Protein 5E4G (pdb70)

Nearest PDB structures (foldseek):
  6mac-assembly1_A-2  TM=9.437E-01  e=1.194E-18  Homo sapiens
  3hh2-assembly1_B  TM=9.471E-01  e=4.027E-17  Mus musculus
  5f3h-assembly2_K  TM=7.930E-01  e=1.287E-15  Homo sapiens
  5f3h-assembly1_I  TM=7.979E-01  e=3.598E-15  Homo sapiens
  5ntu-assembly1_A  TM=8.046E-01  e=1.062E-14  Homo sapiens

Organism: Homo sapiens (NCBI:txid9606)

InterPro domains:
  IPR001111 TGF-beta, propeptide [PF00688] (61-285)
  IPR001839 Transforming growth factor-beta, C-terminal [PF00019] (312-406)
  IPR001839 Transforming growth factor-beta, C-terminal [PS51362] (295-407)
  IPR001839 Transforming growth factor-beta, C-terminal [SM00204] (313-407)
  IPR015615 Transforming growth factor-beta-like [PTHR11848] (11-407)
  IPR015616 Growth/differentiation factor 8, C-terminal domain [cd19388] (301-407)
  IPR017948 Transforming growth factor beta, conserved site [PS00250] (330-345)
  IPR029034 Cystine-knot cytokine [G3DSA:2.10.90.10] (300-407)
  IPR029034 Cystine-knot cytokine [SSF57501] (303-406)

Solvent-accessible surface area: 7400 Å² total; per-residue (Å²): 183,17,48,100,14,86,101,175,40,119,47,64,103,0,0,46,23,58,90,74,30,38,8,94,83,111,49,105,116,122,2,52,43,40,75,108,30,112,9,11,77,25,52,31,103,15,108,136,101,34,49,38,112,116,97,111,5,50,108,53,37,141,80,114,59,242,88,53,113,39,20,84,21,62,56,28,102,91,33,54,27,79,14,60,49,95,44,125,141,186,97,95,57,142,16,129,51,98,46,42,19,14,59,85,1,1,1,62

CATH classification: 2.10.90.10

GO terms:
  GO:0032991 protein-containing complex (C, IDA)
  GO:0060391 positive regulation of SMAD protein signal transduction (P, IMP)
  GO:0005515 protein binding (F, IPI)
  GO:0032924 activin receptor signaling pathway (P, IMP)
  GO:0001501 skeletal system development (P, TAS)
  GO:0007399 nervous system development (P, TAS)
  GO:0007498 mesoderm development (P, TAS)

Radius of gyration: 17.82 Å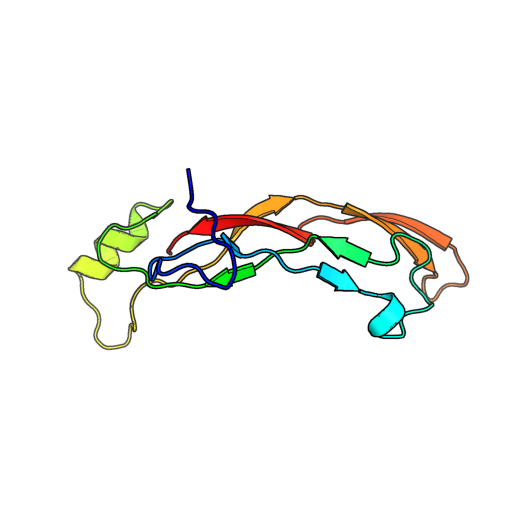; Cα contacts (8 Å, |Δi|>4): 234; chains: 1; bounding box: 37×31×51 Å

Sequence (108 aa):
LGLDDCDEHSSSESRCCCRYPLTVDFEAFGWDWIIAPKRYKANYCSGQCEYMFMQKYPHTHLVQQANPRGSAGPCCCTTPTKMSPINMLYFNDKKQQIIYGKIPGMVVDRCGCS

Foldseek 3Di:
DAAADEPVDPAQAKHKYWDKDACVVVVPPQWPPDRMDIAIFIHHDADAPWFDPDPVQNVVVVVPDPPDPGWGKGAPDWAWDWTWGHDPPRDIDIDTGTRRHGDHIGID

Structure (mmCIF, N/CA/C/O backbone):
data_5E4G
#
_entry.id   5E4G
#
_cell.length_a   32.270
_cell.length_b   32.270
_cell.length_c   210.602
_cell.angle_alpha   90.000
_cell.angle_beta   90.000
_cell.angle_gamma   90.000
#
_symmetry.space_group_name_H-M   'P 41 21 2'
#
loop_
_entity.id
_entity.type
_entity.pdbx_description
1 polymer 'Growth/differentiation factor 11'
2 non-polymer 'TETRAETHYLENE GLYCOL'
3 water water
#
loop_
_atom_site.group_PDB
_atom_site.id
_atom_site.type_symbol
_atom_site.label_atom_id
_atom_site.label_alt_id
_atom_site.label_comp_id
_atom_site.label_asym_id
_atom_site.label_entity_id
_atom_site.label_seq_id
_atom_site.pdbx_PDB_ins_code
_atom_site.Cartn_x
_atom_site.Cartn_y
_atom_site.Cartn_z
_atom_site.occupancy
_atom_site.B_iso_or_equiv
_atom_site.auth_seq_id
_atom_site.auth_comp_id
_atom_site.auth_asym_id
_atom_site.auth_atom_id
_atom_site.pdbx_PDB_model_num
ATOM 1 N N . LEU A 1 2 ? -1.826 16.514 -6.030 1.00 46.75 2 LEU A N 1
ATOM 2 C CA . LEU A 1 2 ? -2.967 16.928 -5.221 1.00 51.18 2 LEU A CA 1
ATOM 3 C C . LEU A 1 2 ? -3.893 15.745 -4.925 1.00 54.53 2 LEU A C 1
ATOM 4 O O . LEU A 1 2 ? -4.602 15.264 -5.811 1.00 64.53 2 LEU A O 1
ATOM 9 N N . GLY A 1 3 ? -3.890 15.289 -3.676 1.00 40.71 3 GLY A N 1
ATOM 10 C CA . GLY A 1 3 ? -4.636 14.100 -3.296 1.00 27.61 3 GLY A CA 1
ATOM 11 C C . GLY A 1 3 ? -6.079 14.364 -2.905 1.00 27.46 3 GLY A C 1
ATOM 12 O O . GLY A 1 3 ? -6.551 15.504 -2.937 1.00 30.95 3 GLY A O 1
ATOM 13 N N . LEU A 1 4 ? -6.788 13.303 -2.543 1.00 19.32 4 LEU A N 1
ATOM 14 C CA . LEU A 1 4 ? -8.171 13.424 -2.079 1.00 19.05 4 LEU A CA 1
ATOM 15 C C . LEU A 1 4 ? -8.251 13.383 -0.554 1.00 22.53 4 LEU A C 1
ATOM 16 O O . LEU A 1 4 ? -7.481 12.672 0.099 1.00 18.99 4 LEU A O 1
ATOM 21 N N A ASP A 1 5 ? -9.170 14.168 0.007 0.52 21.53 5 ASP A N 1
ATOM 22 N N B ASP A 1 5 ? -9.186 14.146 0.000 0.48 21.18 5 ASP A N 1
ATOM 23 C CA A ASP A 1 5 ? -9.475 14.143 1.440 0.52 21.59 5 ASP A CA 1
ATOM 24 C CA B ASP A 1 5 ? -9.480 14.092 1.426 0.48 21.80 5 ASP A CA 1
ATOM 25 C C A ASP A 1 5 ? -10.920 13.689 1.624 0.52 22.47 5 ASP A C 1
ATOM 26 C C B ASP A 1 5 ? -10.923 13.675 1.617 0.48 22.53 5 ASP A C 1
ATOM 27 O O A ASP A 1 5 ? -11.813 14.138 0.902 0.52 22.81 5 ASP A O 1
ATOM 28 O O B ASP A 1 5 ? -11.816 14.135 0.901 0.48 22.92 5 ASP A O 1
ATOM 37 N N . CYS A 1 6 ? -11.144 12.791 2.579 1.00 20.55 6 CYS A N 1
ATOM 38 C CA . CYS A 1 6 ? -12.461 12.210 2.805 1.00 22.09 6 CYS A CA 1
ATOM 39 C C . CYS A 1 6 ? -12.836 12.186 4.284 1.00 23.81 6 CYS A C 1
ATOM 40 O O . CYS A 1 6 ? -11.974 11.965 5.135 1.00 24.17 6 CYS A O 1
ATOM 43 N N . ASP A 1 7 ? -14.121 12.377 4.587 1.00 23.85 7 ASP A N 1
ATOM 44 C CA . ASP A 1 7 ? -14.635 12.080 5.927 1.00 24.28 7 ASP A CA 1
ATOM 45 C C . ASP A 1 7 ? -15.030 10.606 5.975 1.00 26.09 7 ASP A C 1
ATOM 46 O O . ASP A 1 7 ? -15.141 9.963 4.932 1.00 24.56 7 ASP A O 1
ATOM 51 N N . GLU A 1 8 ? -15.252 10.068 7.169 1.00 30.82 8 GLU A N 1
ATOM 52 C CA . GLU A 1 8 ? -15.559 8.642 7.298 1.00 32.26 8 GLU A CA 1
ATOM 53 C C . GLU A 1 8 ? -16.810 8.187 6.534 1.00 29.14 8 GLU A C 1
ATOM 54 O O . GLU A 1 8 ? -16.875 7.051 6.070 1.00 35.32 8 GLU A O 1
ATOM 6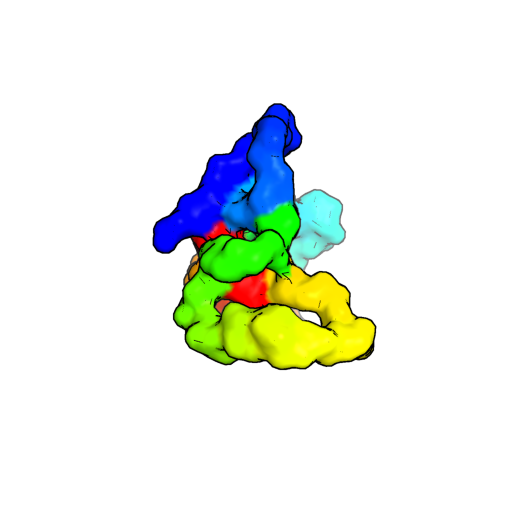0 N N . HIS A 1 9 ? -17.793 9.072 6.389 1.00 23.47 9 HIS A N 1
ATOM 61 C CA . HIS A 1 9 ? -19.044 8.712 5.715 1.00 23.55 9 HIS A CA 1
ATOM 62 C C . HIS A 1 9 ? -18.951 8.867 4.201 1.00 22.59 9 HIS A C 1
ATOM 63 O O . HIS A 1 9 ? -19.940 8.667 3.494 1.00 25.21 9 HIS A O 1
ATOM 70 N N . SER A 1 10 ? -17.769 9.228 3.713 1.00 21.26 10 SER A N 1
ATOM 71 C CA . SER A 1 10 ? -17.574 9.459 2.283 1.00 22.88 10 SER A CA 1
ATOM 72 C C . SER A 1 10 ? -17.901 8.227 1.440 1.00 22.46 10 SER A C 1
ATOM 73 O O . SER A 1 10 ? -17.655 7.089 1.853 1.00 21.73 10 SER A O 1
ATOM 76 N N A SER A 1 11 ? -18.480 8.468 0.264 0.52 21.28 11 SER A N 1
ATOM 77 N N B SER A 1 11 ? -18.463 8.455 0.260 0.48 22.22 11 SER A N 1
ATOM 78 C CA A SER A 1 11 ? -18.731 7.408 -0.715 0.52 19.63 11 SER A CA 1
ATOM 79 C CA B SER A 1 11 ? -18.701 7.363 -0.676 0.48 19.61 11 SER A CA 1
ATOM 80 C C A SER A 1 11 ? -17.536 7.226 -1.641 0.52 19.11 11 SER A C 1
ATOM 81 C C B SER A 1 11 ? -17.541 7.235 -1.651 0.48 19.21 11 SER A C 1
ATOM 82 O O A SER A 1 11 ? -17.583 6.427 -2.570 0.52 21.07 11 SER A O 1
ATOM 83 O O B SER A 1 11 ? -17.615 6.484 -2.618 0.48 20.34 11 SER A O 1
ATOM 88 N N . GLU A 1 12 ? -16.469 7.973 -1.393 1.00 20.31 12 GLU A N 1
ATOM 89 C CA . GLU A 1 12 ? -15.265 7.885 -2.226 1.00 19.02 12 GLU A CA 1
ATOM 90 C C . GLU A 1 12 ? -14.525 6.572 -2.010 1.00 19.78 12 GLU A C 1
ATOM 91 O O . GLU A 1 12 ? -14.029 6.309 -0.921 1.00 19.62 12 GLU A O 1
ATOM 97 N N . SER A 1 13 ? -14.435 5.744 -3.048 1.00 20.26 13 SER A N 1
ATOM 98 C CA . SER A 1 13 ? -13.727 4.466 -2.909 1.00 20.76 13 SER A CA 1
ATOM 99 C C . SER A 1 13 ? -12.240 4.538 -3.225 1.00 20.98 13 SER A C 1
ATOM 100 O O . SER A 1 13 ? -11.488 3.634 -2.863 1.00 20.84 13 SER A O 1
ATOM 103 N N . ARG A 1 14 ? -11.819 5.593 -3.912 1.00 22.00 14 ARG A N 1
ATOM 104 C CA . ARG A 1 14 ? -10.438 5.687 -4.355 1.00 19.46 14 ARG A CA 1
ATOM 105 C C . ARG A 1 14 ? -9.546 6.147 -3.213 1.00 19.45 14 ARG A C 1
ATOM 106 O O . ARG A 1 14 ? -10.032 6.695 -2.235 1.00 20.52 14 ARG A O 1
ATOM 114 N N . CYS A 1 15 ? -8.247 5.920 -3.369 1.00 16.58 15 CYS A N 1
ATOM 115 C CA . CYS A 1 15 ? -7.230 6.258 -2.364 1.00 16.20 15 CYS A CA 1
ATOM 116 C C . CYS A 1 15 ? -7.429 7.671 -1.857 1.00 18.40 15 CYS A C 1
ATOM 117 O O . CYS A 1 15 ? -7.396 8.629 -2.643 1.00 19.63 15 CYS A O 1
ATOM 120 N N A CYS A 1 16 ? -7.563 7.802 -0.540 0.73 15.90 16 CYS A N 1
ATOM 121 N N B CYS A 1 16 ? -7.690 7.818 -0.564 0.27 18.51 16 CYS A N 1
ATOM 122 C CA A CYS A 1 16 ? -7.976 9.053 0.067 0.73 17.05 16 CYS A CA 1
ATOM 123 C CA B CYS A 1 16 ? -7.857 9.152 -0.003 0.27 18.52 16 CYS A CA 1
ATOM 124 C C A CYS A 1 16 ? -7.396 9.194 1.476 0.73 18.48 16 CYS A C 1
ATOM 125 C C B CYS A 1 16 ? -7.502 9.221 1.478 0.27 18.53 16 CYS A C 1
ATOM 126 O O A CYS A 1 16 ? -7.105 8.194 2.135 0.73 16.85 16 CYS A O 1
ATOM 127 O O B CYS A 1 16 ? -7.462 8.208 2.178 0.27 17.48 16 CYS A O 1
ATOM 132 N N . ARG A 1 17 ? -7.226 10.433 1.936 1.00 18.24 17 ARG A N 1
ATOM 133 C CA . ARG A 1 17 ? -6.792 10.659 3.305 1.00 18.98 17 ARG A CA 1
ATOM 134 C C . ARG A 1 17 ? -7.977 10.877 4.221 1.00 17.74 17 ARG A C 1
ATOM 135 O O . ARG A 1 17 ? -8.814 11.725 3.943 1.00 18.71 17 ARG A O 1
ATOM 143 N N . TYR A 1 18 ? -8.040 10.100 5.298 1.00 16.91 18 TYR A N 1
ATOM 144 C CA . TYR A 1 18 ? -9.089 10.212 6.309 1.00 16.66 18 TYR A CA 1
ATOM 145 C C . TYR A 1 18 ? -8.514 10.801 7.598 1.00 18.50 18 TYR A C 1
ATOM 146 O O . TYR A 1 18 ? -7.331 10.612 7.891 1.00 19.61 18 TYR A O 1
ATOM 155 N N . PRO A 1 19 ? -9.347 11.527 8.365 1.00 18.29 19 PRO A N 1
ATOM 156 C CA . PRO A 1 19 ? -8.883 12.088 9.639 1.00 19.81 19 PRO A CA 1
ATOM 157 C C . PRO A 1 19 ? -8.738 11.006 10.696 1.00 22.41 19 PRO A C 1
ATOM 158 O O . PRO A 1 19 ? -9.465 10.011 10.682 1.00 20.35 19 PRO A O 1
ATOM 162 N N . LEU A 1 20 ? -7.773 11.186 11.590 1.00 20.48 20 LEU A N 1
ATOM 163 C CA . LEU A 1 20 ? -7.634 10.291 12.732 1.00 18.89 20 LEU A CA 1
ATOM 164 C C . LEU A 1 20 ? -6.782 10.941 13.801 1.00 20.79 20 LEU A C 1
ATOM 165 O O . LEU A 1 20 ? -5.722 11.488 13.511 1.00 21.65 20 LEU A O 1
ATOM 170 N N . THR A 1 21 ? -7.245 10.889 15.037 1.00 18.98 21 THR A N 1
ATOM 171 C CA . THR A 1 21 ? -6.455 11.422 16.131 1.00 19.27 21 THR A CA 1
ATOM 172 C C . THR A 1 21 ? -5.752 10.293 16.868 1.00 24.75 21 THR A C 1
ATOM 173 O O . THR A 1 21 ? -6.383 9.303 17.238 1.00 27.57 21 THR A O 1
ATOM 177 N N . VAL A 1 22 ? -4.444 10.431 17.056 1.00 19.80 22 VAL A N 1
ATOM 178 C CA . VAL A 1 22 ? -3.685 9.534 17.923 1.00 16.80 22 VAL A CA 1
ATOM 179 C C . VAL A 1 22 ? -3.633 10.156 19.314 1.00 21.90 22 VAL A C 1
ATOM 180 O O . VAL A 1 22 ? -3.148 11.277 19.483 1.00 19.29 22 VAL A O 1
ATOM 184 N N . ASP A 1 23 ? -4.145 9.432 20.301 1.00 19.73 23 ASP A N 1
ATOM 185 C CA . ASP A 1 23 ? -4.303 9.953 21.660 1.00 18.32 23 ASP A CA 1
ATOM 186 C C . ASP A 1 23 ? -3.332 9.237 22.590 1.00 20.21 23 ASP A C 1
ATOM 187 O O . ASP A 1 23 ? -3.603 8.122 23.049 1.00 20.93 23 ASP A O 1
ATOM 192 N N . PHE A 1 24 ? -2.189 9.868 22.849 1.00 18.89 24 PHE A N 1
ATOM 193 C CA . PHE A 1 24 ? -1.175 9.256 23.717 1.00 16.89 24 PHE A CA 1
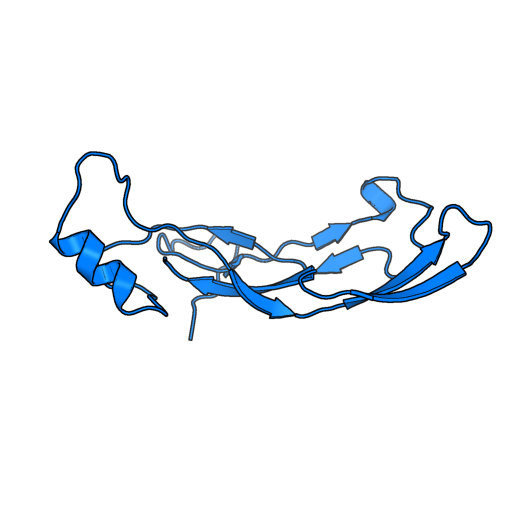ATOM 194 C C . PHE A 1 24 ? -1.674 9.026 25.139 1.00 20.30 24 PHE A C 1
ATOM 195 O O . PHE A 1 24 ? -1.241 8.093 25.835 1.00 22.01 24 PHE A O 1
ATOM 203 N N . GLU A 1 25 ? -2.574 9.888 25.591 1.00 21.63 25 GLU A N 1
ATOM 204 C CA . GLU A 1 25 ? -3.152 9.733 26.912 1.00 22.97 25 GLU A CA 1
ATOM 205 C C . GLU A 1 2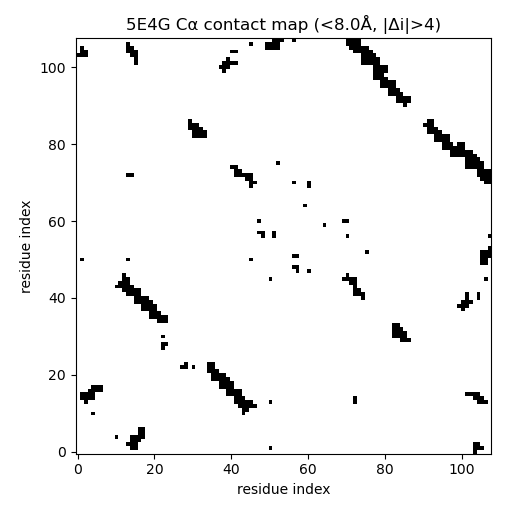5 ? -4.009 8.472 26.969 1.00 26.26 25 GLU A C 1
ATOM 206 O O . GLU A 1 25 ? -3.959 7.726 27.944 1.00 27.23 25 GLU A O 1
ATOM 212 N N . ALA A 1 26 ? -4.791 8.234 25.916 1.00 21.05 26 ALA A N 1
ATOM 213 C CA . ALA A 1 26 ? -5.606 7.025 25.832 1.00 22.93 26 ALA A CA 1
ATOM 214 C C . ALA A 1 26 ? -4.737 5.757 25.797 1.00 24.94 26 ALA A C 1
ATOM 215 O O . ALA A 1 26 ? -5.130 4.710 26.323 1.00 24.28 26 ALA A O 1
ATOM 217 N N . PHE A 1 27 ? -3.569 5.850 25.162 1.00 21.34 27 PHE A N 1
ATOM 218 C CA . PHE A 1 27 ? -2.622 4.739 25.120 1.00 21.55 27 PHE A CA 1
ATOM 219 C C . PHE A 1 27 ? -2.006 4.479 26.497 1.00 21.36 27 PHE A C 1
ATOM 220 O O . PHE A 1 27 ? -1.391 3.437 26.715 1.00 23.61 27 PHE A O 1
ATOM 228 N N . GLY A 1 28 ? -2.126 5.443 27.407 1.00 22.35 28 GLY A N 1
ATOM 229 C CA . GLY A 1 28 ? -1.478 5.344 28.709 1.00 23.77 28 GLY A CA 1
ATOM 230 C C . GLY A 1 28 ? -0.016 5.769 28.724 1.00 22.49 28 GLY A C 1
ATOM 231 O O . GLY A 1 28 ? 0.701 5.504 29.690 1.00 22.81 28 GLY A O 1
ATOM 232 N N . TRP A 1 29 ? 0.420 6.463 27.682 1.00 20.75 29 TRP A N 1
ATOM 233 C CA . TRP A 1 29 ? 1.833 6.813 27.541 1.00 18.22 29 TRP A CA 1
ATOM 234 C C . TRP A 1 29 ? 2.214 8.080 28.310 1.00 21.72 29 TRP A C 1
ATOM 235 O O . TRP A 1 29 ? 2.426 9.138 27.721 1.00 21.25 29 TRP A O 1
ATOM 246 N N . ASP A 1 30 ? 2.317 7.953 29.630 1.00 21.21 30 ASP A N 1
ATOM 247 C CA . ASP A 1 30 ? 2.655 9.066 30.506 1.00 24.85 30 ASP A CA 1
ATOM 248 C C . ASP A 1 30 ? 4.075 9.582 30.294 1.00 25.82 30 ASP A C 1
ATOM 249 O O . ASP A 1 30 ? 4.436 10.647 30.801 1.00 24.29 30 ASP A O 1
ATOM 254 N N . TRP A 1 31 ? 4.888 8.827 29.560 1.00 19.39 31 TRP A N 1
ATOM 255 C CA . TRP A 1 31 ? 6.235 9.287 29.237 1.00 22.20 31 TRP A CA 1
ATOM 256 C C . TRP A 1 31 ? 6.212 10.438 28.231 1.00 22.56 31 TRP A C 1
ATOM 257 O O . TRP A 1 31 ? 7.209 11.147 28.061 1.00 22.71 31 TRP A O 1
ATOM 268 N N . ILE A 1 32 ? 5.081 10.631 27.562 1.00 19.67 32 ILE A N 1
ATOM 269 C CA . ILE A 1 32 ? 4.938 11.777 26.674 1.00 19.14 32 ILE A CA 1
ATOM 270 C C . ILE A 1 32 ? 4.261 12.915 27.423 1.00 23.05 32 ILE A C 1
ATOM 271 O O . ILE A 1 32 ? 3.134 12.782 27.931 1.00 23.45 32 ILE A O 1
ATOM 276 N N . ILE A 1 33 ? 4.966 14.033 27.510 1.00 19.58 33 ILE A N 1
ATOM 277 C CA . ILE A 1 33 ? 4.453 15.202 28.216 1.00 19.42 33 ILE A CA 1
ATOM 278 C C . ILE A 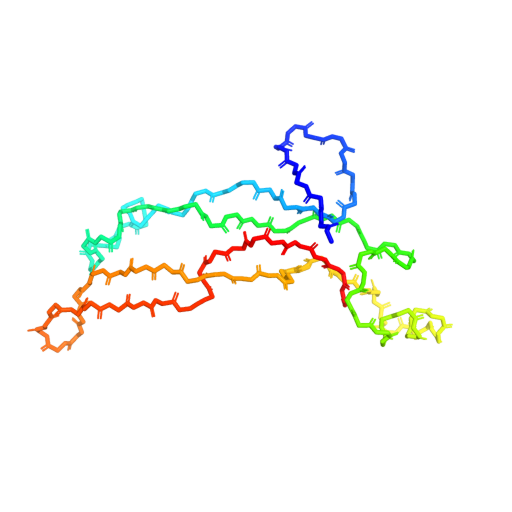1 33 ? 3.538 16.031 27.314 1.00 20.45 33 ILE A C 1
ATOM 279 O O . ILE A 1 33 ? 2.453 16.448 27.731 1.00 21.58 33 ILE A O 1
ATOM 284 N N . ALA A 1 34 ? 3.960 16.252 26.067 1.00 17.83 34 ALA A N 1
ATOM 285 C CA . 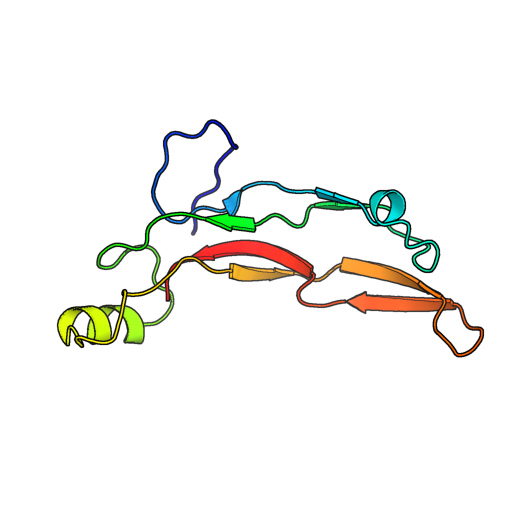ALA A 1 34 ? 3.186 17.040 25.115 1.00 18.91 34 ALA A CA 1
ATOM 286 C C . ALA A 1 34 ? 3.592 16.657 23.709 1.00 19.42 34 ALA A C 1
ATOM 287 O O . ALA A 1 34 ? 4.758 16.339 23.476 1.00 21.82 34 ALA A O 1
ATOM 289 N N . PRO A 1 35 ? 2.632 16.644 22.764 1.00 22.24 35 PRO A N 1
ATOM 290 C CA . PRO A 1 35 ? 1.202 16.877 22.996 1.00 23.75 35 PRO A CA 1
ATOM 291 C C . PRO A 1 35 ? 0.573 15.621 23.583 1.00 21.05 35 PRO A C 1
ATOM 292 O O . PRO A 1 35 ? 1.202 14.569 23.529 1.00 22.05 35 PRO A O 1
ATOM 296 N N . LYS A 1 36 ? -0.632 15.725 24.133 1.00 20.89 36 LYS A N 1
ATOM 297 C CA . LYS A 1 36 ? -1.315 14.547 24.648 1.00 22.90 36 LYS A CA 1
ATOM 298 C C . LYS A 1 36 ? -1.992 13.787 23.509 1.00 19.45 36 LYS A C 1
ATOM 299 O O . LYS A 1 36 ? -2.247 12.581 23.602 1.00 17.61 36 LYS A O 1
ATOM 305 N N . ARG A 1 37 ? -2.284 14.493 22.422 1.00 18.54 37 ARG A N 1
ATOM 306 C CA . ARG A 1 37 ? -2.909 13.872 21.267 1.00 18.20 37 ARG A CA 1
ATOM 307 C C . ARG A 1 37 ? -2.601 14.731 20.050 1.00 17.57 37 ARG A C 1
ATOM 308 O O . ARG A 1 37 ? -2.242 15.898 20.184 1.00 20.85 37 ARG A O 1
ATOM 316 N N . TYR A 1 38 ? -2.714 14.147 18.864 1.00 17.49 38 TYR A N 1
ATOM 317 C CA . TYR A 1 38 ? -2.473 14.925 17.662 1.00 16.67 38 TYR A CA 1
ATOM 318 C C . TYR A 1 38 ? -3.197 14.320 16.470 1.00 18.03 38 TYR A C 1
ATOM 319 O O . TYR A 1 38 ? -3.603 13.159 16.501 1.00 19.50 38 TYR A O 1
ATOM 328 N N . LYS A 1 39 ? -3.396 15.133 15.442 1.00 18.86 39 LYS A N 1
ATOM 329 C CA . LYS A 1 39 ? -4.092 14.694 14.240 1.00 18.27 39 LYS A CA 1
ATOM 330 C C . LYS A 1 39 ? -3.104 14.022 13.291 1.00 19.97 39 LYS A C 1
ATOM 331 O O . LYS A 1 39 ? -2.242 14.683 12.692 1.00 19.61 39 LYS A O 1
ATOM 337 N N . ALA A 1 40 ? -3.226 12.702 13.181 1.00 17.42 40 ALA A N 1
ATOM 338 C CA . ALA A 1 40 ? -2.261 11.872 12.453 1.00 18.06 40 ALA A CA 1
ATOM 339 C C . ALA A 1 40 ? -2.748 11.522 11.062 1.00 21.18 40 ALA A C 1
ATOM 340 O O . ALA A 1 40 ? -1.950 11.498 10.114 1.00 17.35 40 ALA A O 1
ATOM 342 N N . ASN A 1 41 ? -4.045 11.221 10.961 1.00 20.55 41 ASN A N 1
ATOM 343 C CA . ASN A 1 41 ? -4.701 10.844 9.698 1.00 22.39 41 ASN A CA 1
ATOM 344 C C . ASN A 1 41 ? -4.289 9.464 9.211 1.00 17.45 41 ASN A C 1
ATOM 345 O O . ASN A 1 41 ? -3.377 8.839 9.762 1.00 18.68 41 ASN A O 1
ATOM 350 N N . TYR A 1 42 ? -4.972 8.965 8.186 1.00 16.61 42 TYR A N 1
ATOM 351 C CA . TYR A 1 42 ? -4.540 7.718 7.561 1.00 18.02 42 TYR A CA 1
ATOM 352 C C . TYR A 1 42 ? -4.983 7.660 6.111 1.00 18.45 42 TYR A C 1
ATOM 353 O O . TYR A 1 42 ? -5.785 8.482 5.665 1.00 21.57 42 TYR A O 1
ATOM 362 N N . CYS A 1 43 ? -4.454 6.688 5.383 1.00 18.19 43 CYS A N 1
ATOM 363 C CA . CYS A 1 43 ? -4.813 6.507 3.977 1.00 17.21 43 CYS A CA 1
ATOM 364 C C . CYS A 1 43 ? -5.602 5.233 3.768 1.00 20.97 43 CYS A C 1
ATOM 365 O O . CYS A 1 43 ? -5.299 4.201 4.362 1.00 21.34 43 CYS A O 1
ATOM 368 N N . SER A 1 44 ? -6.589 5.293 2.876 1.00 16.26 44 SER A N 1
ATOM 369 C CA . SER A 1 44 ? -7.373 4.121 2.541 1.00 16.34 44 SER A CA 1
ATOM 370 C C . SER A 1 44 ? -8.094 4.346 1.227 1.00 20.33 44 SER A C 1
ATOM 371 O O . SER A 1 44 ? -8.579 5.447 0.971 1.00 18.46 44 SER A O 1
ATOM 374 N N . GLY A 1 45 ? -8.149 3.310 0.395 1.00 21.89 45 GLY A N 1
ATOM 375 C CA . GLY A 1 45 ? -8.903 3.386 -0.851 1.00 21.61 45 GLY A CA 1
ATOM 376 C C . GLY A 1 45 ? -8.233 2.667 -2.003 1.00 21.23 45 GLY A C 1
ATOM 377 O O . GLY A 1 45 ? -7.075 2.278 -1.913 1.00 22.17 45 GLY A O 1
ATOM 378 N N . GLN A 1 46 ? -8.977 2.484 -3.086 1.00 22.76 46 GLN A N 1
ATOM 379 C CA . GLN A 1 46 ? -8.485 1.711 -4.222 1.00 23.02 46 GLN A CA 1
ATOM 380 C C . GLN A 1 46 ? -7.473 2.470 -5.065 1.00 26.74 46 GLN A C 1
ATOM 381 O O . GLN A 1 46 ? -7.484 3.702 -5.137 1.00 22.66 46 GLN A O 1
ATOM 387 N N . CYS A 1 47 ? -6.600 1.708 -5.719 1.00 21.51 47 CYS A N 1
ATOM 388 C CA . CYS A 1 47 ? -5.551 2.271 -6.553 1.00 23.31 47 CYS A CA 1
ATOM 389 C C . CYS A 1 47 ? -5.632 1.647 -7.928 1.00 26.26 47 CYS A C 1
ATOM 390 O O . CYS A 1 47 ? -4.858 0.754 -8.261 1.00 29.42 47 CYS A O 1
ATOM 393 N N . GLU A 1 48 ? -6.588 2.110 -8.718 1.00 23.77 48 GLU A N 1
ATOM 394 C CA . GLU A 1 48 ? -6.799 1.551 -10.045 1.00 26.73 48 GLU A CA 1
ATOM 395 C C . GLU A 1 48 ? -5.775 2.112 -11.020 1.00 27.52 48 GLU A C 1
ATOM 396 O O . GLU A 1 48 ? -4.877 2.857 -10.628 1.00 30.09 48 GLU A O 1
ATOM 402 N N . TYR A 1 49 ? -5.907 1.736 -12.283 1.00 29.03 49 TYR A N 1
ATOM 403 C CA . TYR A 1 49 ? -4.944 2.146 -13.296 1.00 30.60 49 TYR A CA 1
ATOM 404 C C . TYR A 1 49 ? -4.738 3.660 -13.358 1.00 31.66 49 TYR A C 1
ATOM 405 O O . TYR A 1 49 ? -5.698 4.435 -13.463 1.00 27.47 49 TYR A O 1
ATOM 414 N N . MET A 1 50 ? -3.469 4.049 -13.275 1.00 26.03 50 MET A N 1
ATOM 415 C CA . MET A 1 50 ? -3.010 5.433 -13.409 1.00 26.03 50 MET A CA 1
ATOM 416 C C . MET A 1 50 ? -3.372 6.389 -12.269 1.00 27.76 50 MET A C 1
ATOM 417 O O . MET A 1 50 ? -2.931 7.536 -12.279 1.00 29.40 50 MET A O 1
ATOM 422 N N . PHE A 1 51 ? -4.139 5.937 -11.279 1.00 22.24 51 PHE A N 1
ATOM 423 C CA . PHE A 1 51 ? -4.673 6.876 -10.286 1.00 20.83 51 PHE A CA 1
ATOM 424 C C . PHE A 1 51 ? -3.660 7.329 -9.230 1.00 20.50 51 PHE A C 1
ATOM 425 O O . PHE A 1 51 ? -3.065 6.505 -8.546 1.00 19.57 51 PHE A O 1
ATOM 433 N N . MET A 1 52 ? -3.487 8.646 -9.106 1.00 20.60 52 MET A N 1
ATOM 434 C CA . MET A 1 52 ? -2.721 9.252 -8.021 1.00 21.59 52 MET A CA 1
ATOM 435 C C . MET A 1 52 ? -1.327 8.627 -7.853 1.00 21.45 52 MET A C 1
ATOM 436 O O . MET A 1 52 ? -0.964 8.172 -6.763 1.00 21.24 52 MET A O 1
ATOM 441 N N . GLN A 1 53 ? -0.560 8.599 -8.937 1.00 18.76 53 GLN A N 1
ATOM 442 C CA . GLN A 1 53 ? 0.768 7.968 -8.927 1.00 15.96 53 GLN A CA 1
ATOM 443 C C . GLN A 1 53 ? 1.902 8.980 -9.075 1.00 20.45 53 GLN A C 1
ATOM 444 O O . GLN A 1 53 ? 2.065 9.617 -10.123 1.00 23.69 53 GLN A O 1
ATOM 450 N N . LYS A 1 54 ? 2.663 9.132 -7.995 1.00 18.11 54 LYS A N 1
ATOM 451 C CA . LYS A 1 54 ? 3.837 9.998 -7.945 1.00 20.83 54 LYS A CA 1
ATOM 452 C C . LYS A 1 54 ? 4.965 9.532 -8.874 1.00 22.32 54 LYS A C 1
ATOM 453 O O . LYS A 1 54 ? 5.613 10.347 -9.529 1.00 25.51 54 LYS A O 1
ATOM 459 N N . TYR A 1 55 ? 5.199 8.220 -8.929 1.00 19.06 55 TYR A N 1
ATOM 460 C CA . TYR A 1 55 ? 6.318 7.661 -9.685 1.00 18.91 55 TYR A CA 1
ATOM 461 C C . TYR A 1 55 ? 5.874 7.070 -11.016 1.00 19.46 55 TYR A C 1
ATOM 462 O O . TYR A 1 55 ? 4.845 6.403 -11.075 1.00 21.23 55 TYR A O 1
ATOM 471 N N . PRO A 1 56 ? 6.673 7.265 -12.069 1.00 16.66 56 PRO A N 1
ATOM 472 C CA . PRO A 1 56 ? 6.340 6.658 -13.365 1.00 18.79 56 PRO A CA 1
ATOM 473 C C . PRO A 1 56 ? 6.404 5.130 -13.324 1.00 18.10 56 PRO A C 1
ATOM 474 O O . PRO A 1 56 ? 5.707 4.470 -14.088 1.00 21.39 56 PRO A O 1
ATOM 478 N N . HIS A 1 57 ? 7.200 4.589 -12.413 1.00 18.27 57 HIS A N 1
ATOM 479 C CA . HIS A 1 57 ? 7.318 3.144 -12.195 1.00 18.15 57 HIS A CA 1
ATOM 480 C C . HIS A 1 57 ? 5.973 2.433 -12.120 1.00 16.89 57 HIS A C 1
ATOM 481 O O . HIS A 1 57 ? 5.774 1.373 -12.711 1.00 19.02 57 HIS A O 1
ATOM 488 N N . THR A 1 58 ? 5.041 3.028 -11.386 1.00 17.12 58 THR A N 1
ATOM 489 C CA . THR A 1 58 ? 3.842 2.326 -10.990 1.00 18.28 58 THR A CA 1
ATOM 490 C C . THR A 1 58 ? 3.002 1.876 -12.180 1.00 20.26 58 THR A C 1
ATOM 491 O O . THR A 1 58 ? 2.543 0.733 -12.232 1.00 17.72 58 THR A O 1
ATOM 495 N N . HIS A 1 59 ? 2.808 2.765 -13.144 1.00 18.25 59 HIS A N 1
ATOM 496 C CA . HIS A 1 59 ? 1.932 2.413 -14.255 1.00 19.43 59 HIS A CA 1
ATOM 497 C C . HIS A 1 59 ? 2.639 1.489 -15.236 1.00 21.15 59 HIS A C 1
ATOM 498 O O . HIS A 1 59 ? 1.993 0.728 -15.949 1.00 20.73 59 HIS A O 1
ATOM 505 N N . LEU A 1 60 ? 3.969 1.540 -15.254 1.00 19.48 60 LEU A N 1
ATOM 506 C CA . LEU A 1 60 ? 4.735 0.637 -16.114 1.00 21.34 60 LEU A CA 1
ATOM 507 C C . LEU A 1 60 ? 4.608 -0.799 -15.620 1.00 21.91 60 LEU A C 1
ATOM 508 O O . LEU A 1 60 ? 4.457 -1.729 -16.407 1.00 21.74 60 LEU A O 1
ATOM 513 N N . VAL A 1 61 ? 4.652 -0.977 -14.304 1.00 20.65 61 VAL A N 1
ATOM 514 C CA . VAL A 1 61 ? 4.466 -2.305 -13.727 1.00 21.16 61 VAL A CA 1
ATOM 515 C C . VAL A 1 61 ? 3.010 -2.769 -13.896 1.00 19.72 61 VAL A C 1
ATOM 516 O O . VAL A 1 61 ? 2.758 -3.948 -14.147 1.00 25.65 61 VAL A O 1
ATOM 520 N N . GLN A 1 62 ? 2.057 -1.845 -13.783 1.00 21.79 62 GLN A N 1
ATOM 521 C CA . GLN A 1 62 ? 0.650 -2.195 -14.025 1.00 24.14 62 GLN A CA 1
ATOM 522 C C . GLN A 1 62 ? 0.474 -2.761 -15.440 1.00 25.94 62 GLN A C 1
ATOM 523 O O . GLN A 1 62 ? -0.213 -3.763 -15.637 1.00 26.21 62 GLN A O 1
ATOM 529 N N . GLN A 1 63 ? 1.112 -2.138 -16.427 1.00 21.92 63 GLN A N 1
ATOM 530 C CA . GLN A 1 63 ? 0.992 -2.630 -17.801 1.00 25.20 63 GLN A CA 1
ATOM 531 C C . GLN A 1 63 ? 1.772 -3.929 -18.030 1.00 22.81 63 GLN A C 1
ATOM 532 O O . GLN A 1 63 ? 1.322 -4.805 -18.780 1.00 27.48 63 GLN A O 1
ATOM 538 N N . ALA A 1 64 ? 2.930 -4.060 -17.387 1.00 22.34 64 ALA A N 1
ATOM 539 C CA . ALA A 1 64 ? 3.696 -5.307 -17.447 1.00 29.28 64 ALA A CA 1
ATOM 540 C C . ALA A 1 64 ? 2.902 -6.446 -16.804 1.00 31.14 64 ALA A C 1
ATOM 541 O O . ALA A 1 64 ? 3.079 -7.610 -17.161 1.00 39.75 64 ALA A O 1
ATOM 543 N N . ASN A 1 65 ? 2.038 -6.086 -15.855 1.00 28.24 65 ASN A N 1
ATOM 544 C CA . ASN A 1 65 ? 1.018 -6.982 -15.278 1.00 40.09 65 ASN A CA 1
ATOM 545 C C . ASN A 1 65 ? 1.531 -8.304 -14.708 1.00 40.04 65 ASN A C 1
ATOM 546 O O . ASN A 1 65 ? 1.093 -9.373 -15.136 1.00 43.12 65 ASN A O 1
ATOM 551 N N . PRO A 1 66 ? 2.436 -8.239 -13.716 1.00 43.08 66 PRO A N 1
ATOM 552 C CA . PRO A 1 66 ? 2.976 -9.471 -13.131 1.00 40.89 66 PRO A CA 1
ATOM 553 C C . PRO A 1 66 ? 1.934 -10.236 -12.307 1.00 51.57 66 PRO A C 1
ATOM 554 O O . PRO A 1 66 ? 1.075 -9.626 -11.663 1.00 51.51 66 PRO A O 1
ATOM 558 N N . ARG A 1 67 ? 2.021 -11.563 -12.327 1.00 53.09 67 ARG A N 1
ATOM 559 C CA . ARG A 1 67 ? 1.047 -12.406 -11.641 1.00 59.55 67 ARG A CA 1
ATOM 560 C C . ARG A 1 67 ? 1.076 -12.243 -10.122 1.00 61.35 67 ARG A C 1
ATOM 561 O O . ARG A 1 67 ? 0.029 -12.251 -9.472 1.00 65.49 67 ARG A O 1
ATOM 569 N N . GLY A 1 68 ? 2.274 -12.092 -9.562 1.00 59.40 68 GLY A N 1
ATOM 570 C CA . GLY A 1 68 ? 2.443 -12.054 -8.119 1.00 65.21 68 GLY A CA 1
ATOM 571 C C . GLY A 1 68 ? 2.161 -10.704 -7.486 1.00 67.25 68 GLY A C 1
ATOM 572 O O . GLY A 1 68 ? 2.401 -10.506 -6.293 1.00 63.18 68 GLY A O 1
ATOM 573 N N . SER A 1 69 ? 1.646 -9.772 -8.281 1.00 65.81 69 SER A N 1
ATOM 574 C CA . SER A 1 69 ? 1.355 -8.433 -7.785 1.00 59.52 69 SER A CA 1
ATOM 575 C C . SER A 1 69 ? -0.142 -8.184 -7.668 1.00 58.59 69 SER A C 1
ATOM 576 O O . SER A 1 69 ? -0.902 -8.450 -8.603 1.00 55.20 69 SER A O 1
ATOM 579 N N . ALA A 1 70 ? -0.554 -7.673 -6.511 1.00 55.18 70 ALA A N 1
ATOM 580 C CA . ALA A 1 70 ? -1.935 -7.258 -6.294 1.00 55.31 70 ALA A CA 1
ATOM 581 C C . ALA A 1 70 ? -2.084 -5.774 -6.619 1.00 56.22 70 ALA A C 1
ATOM 582 O O . ALA A 1 70 ? -3.019 -5.116 -6.156 1.00 59.02 70 ALA A O 1
ATO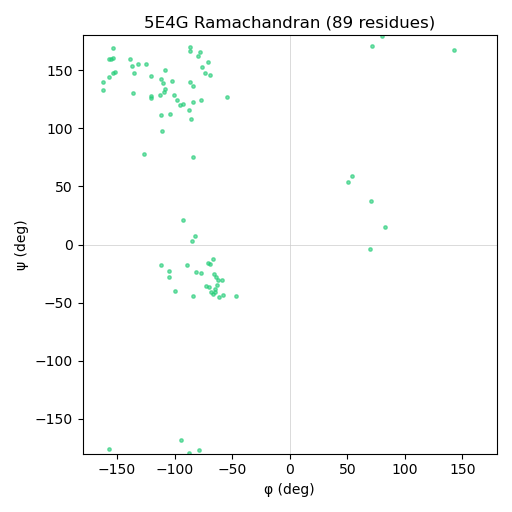M 584 N N . GLY A 1 71 ? -1.147 -5.256 -7.411 1.00 44.46 71 GLY A N 1
ATOM 585 C CA . GLY A 1 71 ? -1.193 -3.879 -7.868 1.00 37.69 71 GLY A CA 1
ATOM 586 C C . GLY A 1 71 ? -0.699 -2.887 -6.834 1.00 35.59 71 GLY A C 1
ATOM 587 O O . GLY A 1 71 ? -0.321 -3.270 -5.720 1.00 33.15 71 GLY A O 1
ATOM 588 N N . PRO A 1 72 ? -0.701 -1.598 -7.192 1.00 30.92 72 PRO A N 1
ATOM 589 C CA . PRO A 1 72 ? -0.224 -0.590 -6.244 1.00 29.68 72 PRO A CA 1
ATOM 590 C C . PRO A 1 72 ? -1.192 -0.439 -5.092 1.00 25.98 72 PRO A C 1
ATOM 591 O O . PRO A 1 72 ? -2.311 -0.937 -5.137 1.00 25.69 72 PRO A O 1
ATOM 595 N N A CYS A 1 73 ? -0.759 0.211 -4.027 0.50 20.27 73 CYS A N 1
ATOM 596 N N B CYS A 1 73 ? -0.764 0.288 -4.072 0.50 21.69 73 CYS A N 1
ATOM 597 C CA A CYS A 1 73 ? -1.690 0.473 -2.946 0.50 22.61 73 CYS A CA 1
ATOM 598 C CA B CYS A 1 73 ? -1.561 0.415 -2.870 0.50 23.25 73 CYS A CA 1
ATOM 599 C C A CYS A 1 73 ? -1.557 1.860 -2.349 0.50 18.34 73 CYS A C 1
ATOM 600 C C B CYS A 1 73 ? -1.498 1.830 -2.280 0.50 17.90 73 CYS A C 1
ATOM 601 O O A CYS A 1 73 ? -0.642 2.626 -2.672 0.50 17.17 73 CYS A O 1
ATOM 602 O O B CYS A 1 73 ? -0.567 2.594 -2.556 0.50 18.77 73 CYS A O 1
ATOM 607 N N . CYS A 1 74 ? -2.508 2.162 -1.480 1.00 18.65 74 CYS A N 1
ATOM 608 C CA . CYS A 1 74 ? -2.725 3.508 -0.996 1.00 18.32 74 CYS A CA 1
ATOM 609 C C . CYS A 1 74 ? -1.921 3.772 0.268 1.00 17.87 74 CYS A C 1
ATOM 610 O O . CYS A 1 74 ? -2.167 3.168 1.304 1.00 20.67 74 CYS A O 1
ATOM 613 N N A THR A 1 75 ? -1.065 4.782 0.200 0.46 19.30 75 THR A N 1
ATOM 614 N N C THR A 1 75 ? -0.885 4.605 0.132 0.54 17.46 75 THR A N 1
ATOM 615 C CA A THR A 1 75 ? -0.042 4.945 1.204 0.46 20.35 75 THR A CA 1
ATOM 616 C CA C THR A 1 75 ? -0.013 4.970 1.249 0.54 15.56 75 THR A CA 1
ATOM 617 C C A THR A 1 75 ? 0.429 6.409 1.214 0.46 14.90 75 THR A C 1
ATOM 618 C C C THR A 1 75 ? 0.238 6.462 1.306 0.54 21.15 75 THR A C 1
ATOM 619 O O A THR A 1 75 ? 0.292 7.099 0.204 0.46 14.57 75 THR A O 1
ATOM 620 O O C THR A 1 75 ? -0.189 7.205 0.418 0.54 14.75 75 THR A O 1
ATOM 627 N N . PRO A 1 76 ? 0.924 6.912 2.368 1.00 17.04 76 PRO A N 1
ATOM 628 C CA . PRO A 1 76 ? 1.257 8.341 2.405 1.00 20.30 76 PRO A CA 1
ATOM 629 C C . PRO A 1 76 ? 2.281 8.779 1.367 1.00 20.06 76 PRO A C 1
ATOM 630 O O . PRO A 1 76 ? 3.305 8.127 1.173 1.00 19.32 76 PRO A O 1
ATOM 634 N N . THR A 1 77 ? 1.988 9.913 0.736 1.00 17.01 77 THR A N 1
ATOM 635 C CA . THR A 1 77 ? 2.875 10.538 -0.236 1.00 15.47 77 THR A CA 1
ATOM 636 C C . THR A 1 77 ? 3.463 11.850 0.255 1.00 19.52 77 THR A C 1
ATOM 637 O O . THR A 1 77 ? 4.432 12.348 -0.313 1.00 19.43 77 THR A O 1
ATOM 641 N N . LYS A 1 78 ? 2.854 12.424 1.283 1.00 16.71 78 LYS A N 1
ATOM 642 C CA . LYS A 1 78 ? 3.387 13.613 1.962 1.00 17.16 78 LYS A CA 1
ATOM 643 C C . LYS A 1 78 ? 3.250 13.393 3.463 1.00 15.98 78 LYS A C 1
ATOM 644 O O . LYS A 1 78 ? 2.178 13.038 3.952 1.00 18.81 78 LYS A O 1
ATOM 650 N N . MET A 1 79 ? 4.350 13.622 4.172 1.00 18.50 79 MET A N 1
ATOM 651 C CA . MET A 1 79 ? 4.417 13.484 5.619 1.00 19.47 79 MET A CA 1
ATOM 652 C C . MET A 1 79 ? 4.922 14.781 6.236 1.00 18.47 79 MET A C 1
ATOM 653 O O . MET A 1 79 ? 5.644 15.559 5.594 1.00 22.28 79 MET A O 1
ATOM 658 N N . SER A 1 80 ? 4.576 15.004 7.501 1.00 18.52 80 SER A N 1
ATOM 659 C CA . SER A 1 80 ? 5.132 16.129 8.234 1.00 19.49 80 SER A CA 1
ATOM 660 C C . SER A 1 80 ? 5.479 15.730 9.664 1.00 19.13 80 SER A C 1
ATOM 661 O O . SER A 1 80 ? 4.980 14.732 10.195 1.00 18.54 80 SER A O 1
ATOM 664 N N . PRO A 1 81 ? 6.358 16.508 10.293 1.00 19.15 81 PRO A N 1
ATOM 665 C CA . PRO A 1 81 ? 6.744 16.197 11.670 1.00 18.85 81 PRO A CA 1
ATOM 666 C C . PRO A 1 81 ? 5.792 16.806 12.695 1.00 16.96 81 PRO A C 1
ATOM 667 O O . PRO A 1 81 ? 4.938 17.622 12.343 1.00 20.72 81 PRO A O 1
ATOM 671 N N . ILE A 1 82 ? 5.943 16.402 13.956 1.00 17.73 82 ILE A N 1
ATOM 672 C CA . ILE A 1 82 ? 5.404 17.186 15.071 1.00 18.82 82 ILE A CA 1
ATOM 673 C C . ILE A 1 82 ? 6.474 17.345 16.128 1.00 21.25 82 ILE A C 1
ATOM 674 O O . ILE A 1 82 ? 7.396 16.534 16.222 1.00 19.79 82 ILE A O 1
ATOM 679 N N . ASN A 1 83 ? 6.342 18.395 16.925 1.00 18.27 83 ASN A N 1
ATOM 680 C CA . ASN A 1 83 ? 7.255 18.622 18.035 1.00 20.37 83 ASN A CA 1
ATOM 681 C C . ASN A 1 83 ? 6.748 17.870 19.249 1.00 25.32 83 ASN A C 1
ATOM 682 O O . ASN A 1 83 ? 5.544 17.818 19.491 1.00 22.17 83 ASN A O 1
ATOM 687 N N . MET A 1 84 ? 7.660 17.272 20.004 1.00 18.61 84 MET A N 1
ATOM 688 C CA . MET A 1 84 ? 7.266 16.506 21.178 1.00 19.34 84 MET A CA 1
ATOM 689 C C . MET A 1 84 ? 8.156 16.812 22.366 1.00 19.20 84 MET A C 1
ATOM 690 O O . MET A 1 84 ? 9.352 17.097 22.213 1.00 21.77 84 MET A O 1
ATOM 695 N N . LEU A 1 85 ? 7.562 16.756 23.553 1.00 16.52 85 LEU A N 1
ATOM 696 C CA . LEU A 1 85 ? 8.312 16.854 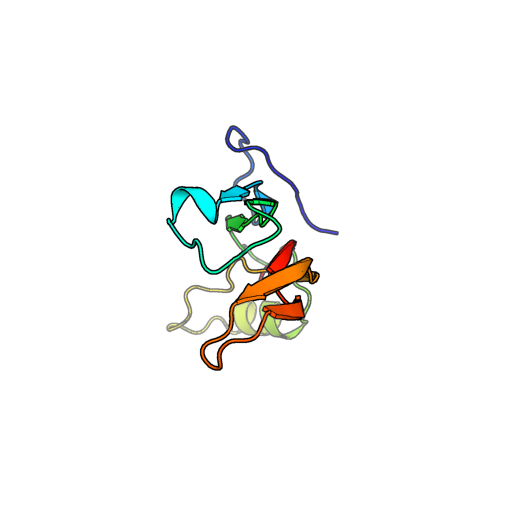24.792 1.00 18.84 85 LEU A CA 1
ATOM 697 C C . LEU A 1 85 ? 8.052 15.561 25.547 1.00 18.36 85 LEU A C 1
ATOM 698 O O . LEU A 1 85 ? 6.900 15.184 25.770 1.00 18.27 85 LEU A O 1
ATOM 703 N N . TYR A 1 86 ? 9.111 14.863 25.935 1.00 20.70 86 TYR A N 1
ATOM 704 C CA . TYR A 1 86 ? 8.925 13.545 26.532 1.00 20.19 86 TYR A CA 1
ATOM 705 C C . TYR A 1 86 ? 10.057 13.143 27.466 1.00 21.47 86 TYR A C 1
ATOM 706 O O . TYR A 1 86 ? 11.158 13.689 27.414 1.00 22.30 86 TYR A O 1
ATOM 715 N N . PHE A 1 87 ? 9.770 12.181 28.331 1.00 21.08 87 PHE A N 1
ATOM 716 C CA . PHE A 1 87 ? 10.808 11.622 29.184 1.00 23.72 87 PHE A CA 1
ATOM 717 C C . PHE A 1 87 ? 11.534 10.536 28.402 1.00 25.26 87 PHE A C 1
ATOM 718 O O . PHE A 1 87 ? 10.898 9.704 27.739 1.00 26.04 87 PHE A O 1
ATOM 726 N N . ASN A 1 88 ? 12.861 10.518 28.485 1.00 25.61 88 ASN A N 1
ATOM 727 C CA . ASN A 1 88 ? 13.606 9.386 27.942 1.00 25.11 88 ASN A CA 1
ATOM 728 C C . ASN A 1 88 ? 13.893 8.346 29.016 1.00 26.82 88 ASN A C 1
ATOM 729 O O . ASN A 1 88 ? 13.347 8.412 30.115 1.00 26.99 88 ASN A O 1
ATOM 734 N N . ASP A 1 89 ? 14.757 7.391 28.702 1.00 30.05 89 ASP A N 1
ATOM 735 C CA . ASP A 1 89 ? 15.125 6.369 29.672 1.00 39.39 89 ASP A CA 1
ATOM 736 C C . ASP A 1 89 ? 16.485 6.666 30.301 1.00 39.86 89 ASP A C 1
ATOM 737 O O . ASP A 1 89 ? 17.221 5.751 30.680 1.00 46.40 89 ASP A O 1
ATOM 742 N N A LYS A 1 90 ? 16.807 7.949 30.403 0.55 32.77 90 LYS A N 1
ATOM 743 N N B LYS A 1 90 ? 16.806 7.956 30.419 0.45 33.02 90 LYS A N 1
ATOM 744 C CA A LYS A 1 90 ? 18.074 8.392 30.969 0.55 32.97 90 LYS A CA 1
ATOM 745 C CA B LYS A 1 90 ? 18.093 8.417 30.956 0.45 33.52 90 LYS A CA 1
ATOM 746 C C A LYS A 1 90 ? 17.831 9.505 31.983 0.55 32.80 90 LYS A C 1
ATOM 747 C C B LYS A 1 90 ? 17.828 9.535 31.981 0.45 32.87 90 LYS A C 1
ATOM 748 O O A LYS A 1 90 ? 18.704 10.343 32.214 0.55 36.65 90 LYS A O 1
ATOM 749 O O B LYS A 1 90 ? 18.672 10.390 32.246 0.45 36.18 90 LYS A O 1
ATOM 760 N N . GLN A 1 91 ? 16.637 9.508 32.573 1.00 30.03 91 GLN A N 1
ATOM 761 C CA . GLN A 1 91 ? 16.250 10.510 33.575 1.00 28.98 91 GLN A CA 1
ATOM 762 C C . GLN A 1 91 ? 16.364 11.946 33.054 1.00 30.93 91 GLN A C 1
ATOM 763 O O . GLN A 1 91 ? 16.877 12.842 33.732 1.00 29.19 91 GLN A O 1
ATOM 769 N N . GLN A 1 92 ? 15.881 12.149 31.833 1.00 25.45 92 GLN A N 1
ATOM 770 C CA . GLN A 1 92 ? 15.886 13.470 31.223 1.00 30.21 92 GLN A CA 1
ATOM 771 C C . GLN A 1 92 ? 14.572 13.718 30.522 1.00 22.92 92 GLN A C 1
ATOM 772 O O . GLN A 1 92 ? 13.897 12.774 30.083 1.00 24.26 92 GLN A O 1
ATOM 778 N N . ILE A 1 93 ? 14.219 14.992 30.415 1.00 20.37 93 ILE A N 1
ATOM 779 C CA . ILE A 1 93 ? 13.147 15.428 29.536 1.00 20.32 93 ILE A CA 1
ATOM 780 C C . ILE A 1 93 ? 13.753 15.946 28.232 1.00 18.15 93 ILE A C 1
ATOM 781 O O . ILE A 1 93 ? 14.605 16.836 28.255 1.00 20.20 93 ILE A O 1
ATOM 786 N N . ILE A 1 94 ? 13.318 15.366 27.119 1.00 17.61 94 ILE A N 1
ATOM 787 C CA . ILE A 1 94 ? 13.818 15.686 25.783 1.00 19.00 94 ILE A CA 1
ATOM 788 C C . ILE A 1 94 ? 12.772 16.429 24.956 1.00 17.78 94 ILE A C 1
ATOM 789 O O . ILE A 1 94 ? 11.589 16.094 24.993 1.00 19.53 94 ILE A O 1
ATOM 794 N N . TYR A 1 95 ? 13.227 17.442 24.221 1.00 20.43 95 TYR A N 1
ATOM 795 C CA . TYR A 1 95 ? 12.402 18.111 23.232 1.00 20.51 95 TYR A CA 1
ATOM 796 C C . TYR A 1 95 ? 12.907 17.732 21.852 1.00 20.44 95 TYR A C 1
ATOM 797 O O . TYR A 1 95 ? 14.103 17.771 21.595 1.00 22.80 95 TYR A O 1
ATOM 806 N N . GLY A 1 96 ? 12.002 17.376 20.954 1.00 21.73 96 GLY A N 1
ATOM 807 C CA . GLY A 1 96 ? 12.427 17.073 19.598 1.00 25.35 96 GLY A CA 1
ATOM 808 C C . GLY A 1 96 ? 11.367 17.301 18.546 1.00 24.33 96 GLY A C 1
ATOM 809 O O . GLY A 1 96 ? 10.181 17.131 18.816 1.00 21.93 96 GLY A O 1
ATOM 810 N N . LYS A 1 97 ? 11.800 17.685 17.347 1.00 22.77 97 LYS A N 1
ATOM 811 C CA . LYS A 1 97 ? 10.925 17.684 16.185 1.00 20.70 97 LYS A CA 1
ATOM 812 C C . LYS A 1 97 ? 11.012 16.290 15.578 1.00 21.26 97 LYS A C 1
ATOM 813 O O . LYS A 1 97 ? 12.080 15.865 15.133 1.00 26.19 97 LYS A O 1
ATOM 819 N N . ILE A 1 98 ? 9.894 15.574 15.582 1.00 17.43 98 ILE A N 1
ATOM 820 C CA . ILE A 1 98 ? 9.890 14.169 15.175 1.00 18.21 98 ILE A CA 1
ATOM 821 C C . ILE A 1 98 ? 9.306 13.991 13.772 1.00 16.49 98 ILE A C 1
ATOM 822 O O . ILE A 1 98 ? 8.117 14.194 13.577 1.00 18.64 98 ILE A O 1
ATOM 827 N N . PRO A 1 99 ? 10.137 13.601 12.797 1.00 18.92 99 PRO A N 1
ATOM 828 C CA . PRO A 1 99 ? 9.644 13.487 11.418 1.00 20.17 99 PRO A CA 1
ATOM 829 C C . PRO A 1 99 ? 8.713 12.311 11.223 1.00 18.90 99 PRO A C 1
ATOM 830 O O . PRO A 1 99 ? 8.760 11.337 11.978 1.00 21.10 99 PRO A O 1
ATOM 834 N N . GLY A 1 100 ? 7.880 12.402 10.197 1.00 17.61 100 GLY A N 1
ATOM 835 C CA . GLY A 1 100 ? 7.077 11.270 9.778 1.00 19.40 100 GLY A CA 1
ATOM 836 C C . GLY A 1 100 ? 5.962 10.899 10.729 1.00 19.11 100 GLY A C 1
ATOM 837 O O . GLY A 1 100 ? 5.651 9.721 10.903 1.00 17.43 100 GLY A O 1
ATOM 838 N N . MET A 1 101 ? 5.334 11.910 11.323 1.00 16.65 101 MET A N 1
ATOM 839 C CA . MET A 1 101 ? 4.297 11.680 12.324 1.00 16.30 101 MET A CA 1
ATOM 840 C C . MET A 1 101 ? 2.884 11.935 11.806 1.00 16.21 101 MET A C 1
ATOM 841 O O . MET A 1 101 ? 1.925 11.347 12.291 1.00 18.57 101 MET A O 1
ATOM 846 N N . VAL A 1 102 ? 2.769 12.831 10.829 1.00 18.09 102 VAL A N 1
ATOM 847 C CA . VAL A 1 102 ? 1.477 13.251 10.303 1.00 17.39 102 VAL A CA 1
ATOM 848 C C . VAL A 1 102 ? 1.395 12.944 8.810 1.00 18.06 102 VAL A C 1
ATOM 849 O O . VAL A 1 102 ? 2.283 13.325 8.044 1.00 17.77 102 VAL A O 1
ATOM 853 N N . VAL A 1 103 ? 0.330 12.259 8.396 1.00 16.67 103 VAL A N 1
ATOM 854 C CA . VAL A 1 103 ? 0.059 12.080 6.968 1.00 16.97 103 VAL A CA 1
ATOM 855 C C . VAL A 1 103 ? -0.686 13.288 6.399 1.00 18.10 103 VAL A C 1
ATOM 856 O O . VAL A 1 103 ? -1.780 13.641 6.862 1.00 17.76 103 VAL A O 1
ATOM 860 N N . ASP A 1 104 ? -0.102 13.916 5.379 1.00 16.86 104 ASP A N 1
ATOM 861 C CA . ASP A 1 104 ? -0.728 15.072 4.754 1.00 17.32 104 ASP A CA 1
ATOM 862 C C . ASP A 1 104 ? -1.372 14.799 3.396 1.00 15.50 104 ASP A C 1
ATOM 863 O O . ASP A 1 104 ? -2.281 15.523 2.979 1.00 18.75 104 ASP A O 1
ATOM 868 N N . ARG A 1 105 ? -0.919 13.738 2.731 1.00 15.89 105 ARG A N 1
ATOM 869 C CA . ARG A 1 105 ? -1.455 13.341 1.431 1.00 19.41 105 ARG A CA 1
ATOM 870 C C . ARG A 1 105 ? -1.295 11.840 1.241 1.00 18.12 105 ARG A C 1
ATOM 871 O O . ARG A 1 105 ? -0.343 11.249 1.740 1.00 18.27 105 ARG A O 1
ATOM 879 N N . CYS A 1 106 ? -2.233 11.235 0.515 1.00 16.76 106 CYS A N 1
ATOM 880 C CA . CYS A 1 106 ? -2.211 9.809 0.216 1.00 15.82 106 CYS A CA 1
ATOM 881 C C . CYS A 1 106 ? -2.164 9.584 -1.290 1.00 18.44 106 CYS A C 1
ATOM 882 O O . CYS A 1 106 ? -2.769 10.326 -2.053 1.00 19.63 106 CYS A O 1
ATOM 885 N N . GLY A 1 107 ? -1.466 8.541 -1.717 1.00 15.87 107 GLY A N 1
ATOM 886 C CA . GLY A 1 107 ? -1.396 8.225 -3.131 1.00 15.40 107 GLY A CA 1
ATOM 887 C C . GLY A 1 107 ? -1.049 6.770 -3.350 1.00 17.70 107 GLY A C 1
ATOM 888 O O . GLY A 1 107 ? -0.915 5.996 -2.389 1.00 17.80 107 GLY A O 1
ATOM 889 N N . CYS A 1 108 ? -0.884 6.411 -4.619 1.00 17.41 108 CYS A N 1
ATOM 890 C CA . CYS A 1 108 ? -0.775 5.020 -5.022 1.00 15.63 108 CYS A CA 1
ATOM 891 C C . CYS A 1 108 ? 0.616 4.695 -5.538 1.00 19.92 108 CYS A C 1
ATOM 892 O O . CYS A 1 108 ? 1.136 5.401 -6.399 1.00 19.52 108 CYS A O 1
ATOM 895 N N . SER A 1 109 ? 1.234 3.641 -5.004 1.00 20.15 109 SER A N 1
ATOM 896 C CA . SER A 1 109 ? 2.513 3.192 -5.551 1.00 20.93 109 SER A CA 1
ATOM 897 C C . SER A 1 109 ? 2.731 1.698 -5.339 1.00 28.98 109 SER A C 1
ATOM 898 O O . SER A 1 109 ? 2.012 1.047 -4.584 1.00 27.63 109 SER A O 1
#

B-factor: mean 28.42, std 12.64, range [14.57, 94.26]

Secondary structure (DSSP, 8-state):
---B--TT----BSEEE--EEETTTTT-TTEEE-SEEE--EEE-B--TTTT-SSTHHHHHHHH--TT-----EEEEEEEEEEEEEE-SSS-EEEEEEEEEEEEEEEE-